Protein AF-A0A358MG47-F1 (afdb_monomer_lite)

Structure (mmCIF, N/CA/C/O backbone):
data_AF-A0A358MG47-F1
#
_entry.id   AF-A0A358MG47-F1
#
loop_
_atom_site.group_PDB
_atom_site.id
_atom_site.type_symbol
_atom_site.label_atom_id
_atom_site.label_alt_id
_atom_site.label_comp_id
_atom_site.label_asym_id
_atom_site.label_entity_id
_atom_site.label_seq_id
_atom_site.pdbx_PDB_ins_code
_atom_site.Cartn_x
_atom_site.Cartn_y
_atom_site.Cartn_z
_atom_site.occupancy
_atom_site.B_iso_or_equiv
_atom_site.auth_seq_id
_atom_site.auth_comp_id
_atom_site.auth_asym_id
_atom_site.auth_atom_id
_atom_site.pdbx_PDB_model_num
ATOM 1 N N . ALA A 1 1 ? -1.079 -20.123 -20.778 1.00 69.44 1 ALA A N 1
ATOM 2 C CA . ALA A 1 1 ? -0.392 -20.682 -19.596 1.00 69.44 1 ALA A CA 1
ATOM 3 C C . ALA A 1 1 ? 1.094 -20.400 -19.756 1.00 69.44 1 ALA A C 1
ATOM 5 O O . ALA A 1 1 ? 1.526 -20.320 -20.902 1.00 69.44 1 ALA A O 1
ATOM 6 N N . ARG A 1 2 ? 1.824 -20.172 -18.658 1.00 83.44 2 ARG A N 1
ATOM 7 C CA . ARG A 1 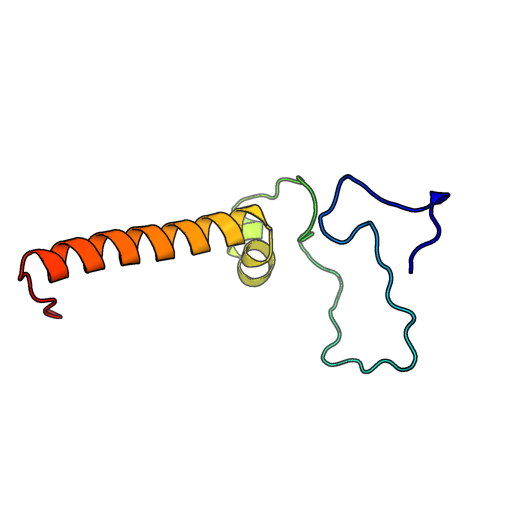2 ? 3.269 -19.917 -18.706 1.00 83.44 2 ARG A CA 1
ATOM 8 C C . ARG A 1 2 ? 4.004 -21.172 -19.175 1.00 83.44 2 ARG A C 1
ATOM 10 O O . ARG A 1 2 ? 3.531 -22.276 -18.904 1.00 83.44 2 ARG A O 1
ATOM 17 N N . ASP A 1 3 ? 5.127 -21.001 -19.859 1.00 87.62 3 ASP A N 1
ATOM 18 C CA . ASP A 1 3 ? 6.016 -22.119 -20.170 1.00 87.62 3 ASP A CA 1
ATOM 19 C C . ASP A 1 3 ? 6.456 -22.816 -18.861 1.00 87.62 3 ASP A C 1
ATOM 21 O O . ASP A 1 3 ? 6.836 -22.112 -17.915 1.00 87.62 3 ASP A O 1
ATOM 25 N N . PRO A 1 4 ? 6.381 -24.158 -18.756 1.00 86.81 4 PRO A N 1
ATOM 26 C CA . PRO A 1 4 ? 6.788 -24.892 -17.559 1.00 86.81 4 PRO A CA 1
ATOM 27 C C . PRO A 1 4 ? 8.186 -24.535 -17.039 1.00 86.81 4 PRO A C 1
ATOM 29 O O . PRO A 1 4 ? 8.378 -24.494 -15.824 1.00 86.81 4 PRO A O 1
ATOM 32 N N . GLU A 1 5 ? 9.142 -24.231 -17.923 1.00 91.31 5 GLU A N 1
ATOM 33 C CA . GLU A 1 5 ? 10.515 -23.878 -17.529 1.00 91.31 5 GLU A CA 1
ATOM 34 C C . GLU A 1 5 ? 10.617 -22.482 -16.899 1.00 91.31 5 GLU A C 1
ATOM 36 O O . GLU A 1 5 ? 11.552 -22.190 -16.153 1.00 91.31 5 GLU A O 1
ATOM 41 N N . LEU A 1 6 ? 9.635 -21.616 -17.160 1.00 91.31 6 LEU A N 1
ATOM 42 C CA . LEU A 1 6 ? 9.610 -20.235 -16.683 1.00 91.31 6 LEU A CA 1
ATOM 43 C C . LEU A 1 6 ? 8.788 -20.058 -15.397 1.00 91.31 6 LEU A C 1
ATOM 45 O O . LEU A 1 6 ? 8.700 -18.946 -14.873 1.00 91.31 6 LEU A O 1
ATOM 49 N N . VAL A 1 7 ? 8.187 -21.123 -14.854 1.00 93.81 7 VAL A N 1
ATOM 50 C CA . VAL A 1 7 ? 7.374 -21.050 -13.629 1.00 93.81 7 VAL A CA 1
ATOM 51 C C . VAL A 1 7 ? 8.194 -20.522 -12.448 1.00 93.81 7 VAL A C 1
ATOM 53 O O . VAL A 1 7 ? 9.217 -21.082 -12.064 1.00 93.81 7 VAL A O 1
ATOM 56 N N . ASN A 1 8 ? 7.703 -19.452 -11.814 1.00 93.69 8 ASN A N 1
ATOM 57 C CA . ASN A 1 8 ? 8.354 -18.843 -10.654 1.00 93.69 8 ASN A CA 1
ATOM 58 C C . ASN A 1 8 ? 7.623 -19.185 -9.347 1.00 93.69 8 ASN A C 1
ATOM 60 O O . ASN A 1 8 ? 6.641 -18.540 -8.991 1.00 93.69 8 ASN A O 1
ATOM 64 N N . ALA A 1 9 ? 8.148 -20.142 -8.582 1.00 94.25 9 ALA A N 1
ATOM 65 C CA . ALA A 1 9 ? 7.559 -20.558 -7.304 1.00 94.25 9 ALA A CA 1
ATOM 66 C C . ALA A 1 9 ? 7.666 -19.514 -6.170 1.00 94.25 9 ALA A C 1
ATOM 68 O O . ALA A 1 9 ? 7.039 -19.681 -5.128 1.00 94.25 9 ALA A O 1
ATOM 69 N N . LYS A 1 10 ? 8.450 -18.437 -6.339 1.00 93.69 10 LYS A N 1
ATOM 70 C CA . LYS A 1 10 ? 8.649 -17.412 -5.297 1.00 93.69 10 LYS A CA 1
ATOM 71 C C . LYS A 1 10 ? 7.488 -16.420 -5.182 1.00 93.69 10 LYS A C 1
ATOM 73 O O . LYS A 1 10 ? 7.442 -15.665 -4.217 1.00 93.69 10 LYS A O 1
ATOM 78 N N . ILE A 1 11 ? 6.582 -16.382 -6.160 1.00 92.06 11 ILE A N 1
ATOM 79 C CA . ILE A 1 11 ? 5.450 -15.447 -6.199 1.00 92.06 11 ILE A CA 1
ATOM 80 C C . ILE A 1 11 ? 4.146 -16.197 -6.477 1.00 92.06 11 ILE A C 1
ATOM 82 O O . ILE A 1 11 ? 4.122 -17.151 -7.251 1.00 92.06 11 ILE A O 1
ATOM 86 N N . ALA A 1 12 ? 3.041 -15.740 -5.881 1.00 93.12 12 ALA A N 1
ATOM 87 C CA . ALA A 1 12 ? 1.749 -16.433 -5.943 1.00 93.12 12 ALA A CA 1
ATOM 88 C C . ALA A 1 12 ?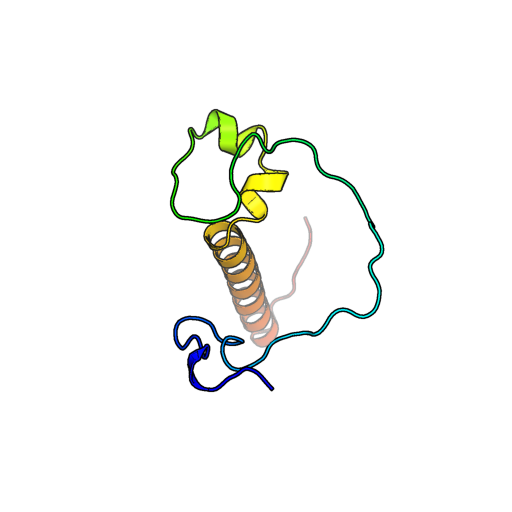 1.202 -16.607 -7.373 1.00 93.12 12 ALA A C 1
ATOM 90 O O . ALA A 1 12 ? 0.518 -17.581 -7.669 1.00 93.12 12 ALA A O 1
ATOM 91 N N . THR A 1 13 ? 1.519 -15.677 -8.274 1.00 93.94 13 THR A N 1
ATOM 92 C CA . THR A 1 13 ? 1.065 -15.681 -9.671 1.00 93.94 13 THR A CA 1
ATOM 93 C C . THR A 1 13 ? 2.092 -16.264 -10.642 1.00 93.94 13 THR A C 1
ATOM 95 O O . THR A 1 13 ? 1.906 -16.189 -11.851 1.00 93.94 13 THR A O 1
ATOM 98 N N . GLY A 1 14 ? 3.182 -16.865 -10.159 1.00 93.94 14 GLY A N 1
ATOM 99 C CA . GLY A 1 14 ? 4.332 -17.197 -11.004 1.00 93.94 14 GLY A CA 1
ATOM 100 C C . GLY A 1 14 ? 4.129 -18.335 -12.007 1.00 93.94 14 GLY A C 1
ATOM 101 O O . GLY A 1 14 ? 5.007 -18.539 -12.847 1.00 93.94 14 GLY A O 1
ATOM 102 N N . ALA A 1 15 ? 2.996 -19.041 -11.946 1.00 94.31 15 ALA A N 1
ATOM 103 C CA . ALA A 1 15 ? 2.590 -20.083 -12.894 1.00 94.31 15 ALA A CA 1
ATOM 104 C C . ALA A 1 15 ? 1.802 -19.551 -14.109 1.00 94.31 15 ALA A C 1
ATOM 106 O O . ALA A 1 15 ? 1.494 -20.304 -15.035 1.00 94.31 15 ALA A O 1
ATOM 107 N N . VAL A 1 16 ? 1.447 -18.264 -14.121 1.00 93.19 16 VAL A N 1
ATOM 108 C CA . VAL A 1 16 ? 0.669 -17.642 -15.199 1.00 93.19 16 VAL A CA 1
ATOM 109 C C . VAL A 1 16 ? 1.369 -16.394 -15.730 1.00 93.19 16 VAL A C 1
ATOM 111 O O . VAL A 1 16 ? 2.115 -15.730 -15.018 1.00 93.19 16 VAL A O 1
ATOM 114 N N . GLU A 1 17 ? 1.111 -16.074 -16.995 1.00 92.56 17 GLU A N 1
ATOM 115 C CA . GLU A 1 17 ? 1.563 -14.852 -17.665 1.00 92.56 17 GLU A CA 1
ATOM 116 C C . GLU A 1 17 ? 0.399 -14.261 -18.465 1.00 92.56 17 GLU A C 1
ATOM 118 O O . GLU A 1 17 ? -0.529 -14.979 -18.856 1.00 92.56 17 GLU A O 1
ATOM 123 N N . VAL A 1 18 ? 0.446 -12.949 -18.704 1.00 92.50 18 VAL A N 1
ATOM 124 C CA . VAL A 1 18 ? -0.578 -12.215 -19.456 1.00 92.50 18 VAL A CA 1
ATOM 125 C C . VAL A 1 18 ? -0.001 -11.800 -20.806 1.00 92.50 18 VAL A C 1
ATOM 127 O O . VAL A 1 18 ? 0.933 -11.005 -20.864 1.00 92.50 18 VAL A O 1
ATOM 130 N N . PHE A 1 19 ? -0.576 -12.316 -21.895 1.00 93.94 19 PHE A N 1
ATOM 131 C CA . PHE A 1 19 ? -0.261 -11.861 -23.249 1.00 93.94 19 PHE A CA 1
ATOM 132 C C . PHE A 1 19 ? -1.062 -10.590 -23.560 1.00 93.94 19 PHE A C 1
ATOM 134 O O . PHE A 1 19 ? -2.285 -10.640 -23.718 1.00 93.94 19 PHE A O 1
ATOM 141 N N . VAL A 1 20 ? -0.378 -9.446 -23.602 1.00 95.06 20 VAL A N 1
ATOM 142 C CA . VAL A 1 20 ? -0.998 -8.126 -23.786 1.00 95.06 20 VAL A CA 1
ATOM 143 C C . VAL A 1 20 ? -1.442 -7.950 -25.240 1.00 95.06 20 VAL A C 1
ATOM 145 O O . VAL A 1 20 ? -0.653 -8.152 -26.158 1.00 95.06 20 VAL A O 1
ATOM 148 N N . ARG A 1 21 ? -2.710 -7.574 -25.453 1.00 97.25 21 ARG A N 1
ATOM 149 C CA . ARG A 1 21 ? -3.265 -7.276 -26.790 1.00 97.25 21 ARG A CA 1
ATOM 150 C C . ARG A 1 21 ? -3.284 -5.786 -27.112 1.00 97.25 21 ARG A C 1
ATOM 152 O O . ARG A 1 21 ? -3.140 -5.425 -28.271 1.00 97.25 21 ARG A O 1
ATOM 159 N N . ASP A 1 22 ? -3.489 -4.964 -26.092 1.00 97.50 22 ASP A N 1
ATOM 160 C CA . ASP A 1 22 ? -3.564 -3.511 -26.181 1.00 97.50 22 ASP A CA 1
ATOM 161 C C . ASP A 1 22 ? -3.123 -2.894 -24.845 1.00 97.50 22 ASP A C 1
ATOM 163 O O . ASP A 1 22 ? -3.163 -3.573 -23.811 1.00 97.50 22 ASP A O 1
ATOM 167 N N . ILE A 1 23 ? -2.672 -1.638 -24.869 1.00 96.75 23 ILE A N 1
ATOM 168 C CA . ILE A 1 23 ? -2.205 -0.916 -23.683 1.00 96.75 23 ILE A CA 1
ATOM 169 C C . ILE A 1 23 ? -2.653 0.548 -23.713 1.00 96.75 23 ILE A C 1
ATOM 171 O O . ILE A 1 23 ? -2.447 1.261 -24.691 1.00 96.75 23 ILE A O 1
ATOM 175 N N . GLU A 1 24 ? -3.184 1.015 -22.585 1.00 97.62 24 GLU A N 1
ATOM 176 C CA . GLU A 1 24 ? -3.529 2.417 -22.355 1.00 97.62 24 GLU A CA 1
ATOM 177 C C . GLU A 1 24 ? -2.702 2.978 -21.192 1.00 97.62 24 GLU A C 1
ATOM 179 O O . GLU A 1 24 ? -2.554 2.349 -20.140 1.00 97.62 24 GLU A O 1
ATOM 184 N N . ILE A 1 25 ? -2.167 4.189 -21.362 1.00 97.00 25 ILE A N 1
ATOM 185 C CA . ILE A 1 25 ? -1.426 4.884 -20.308 1.00 97.00 25 ILE A CA 1
ATOM 186 C C . ILE A 1 25 ? -2.401 5.741 -19.496 1.00 97.00 25 ILE A C 1
ATOM 188 O O . ILE A 1 25 ? -2.741 6.850 -19.896 1.00 97.00 25 ILE A O 1
ATOM 192 N N . LEU A 1 26 ? -2.793 5.258 -18.314 1.00 97.81 26 LEU A N 1
ATOM 193 C CA . LEU A 1 26 ? -3.687 5.992 -17.403 1.00 97.81 26 LEU A CA 1
ATOM 194 C C . LEU A 1 26 ? -3.008 7.184 -16.705 1.00 97.81 26 LEU A C 1
ATOM 196 O O . LEU A 1 26 ? -3.671 8.119 -16.263 1.00 97.81 26 LEU A O 1
ATOM 200 N N . GLY A 1 27 ? -1.681 7.152 -16.570 1.00 96.38 27 GLY A N 1
ATOM 201 C CA . GLY A 1 27 ? -0.915 8.224 -15.940 1.00 96.38 27 GLY A CA 1
ATOM 202 C C . GLY A 1 27 ? 0.584 7.951 -15.962 1.00 96.38 27 GLY A C 1
ATOM 203 O O . GLY A 1 27 ? 1.049 6.953 -15.414 1.00 96.38 27 GLY A O 1
ATOM 204 N N . ALA A 1 28 ? 1.346 8.845 -16.591 1.00 95.88 28 ALA A N 1
ATOM 205 C CA . ALA A 1 28 ? 2.801 8.748 -16.643 1.00 95.88 28 ALA A CA 1
ATOM 206 C C . ALA A 1 28 ? 3.441 9.184 -15.313 1.00 95.88 28 ALA A C 1
ATOM 208 O O . ALA A 1 28 ? 2.978 10.122 -14.661 1.00 95.88 28 ALA A O 1
ATOM 209 N N . ALA A 1 29 ? 4.540 8.533 -14.934 1.00 93.88 29 ALA A N 1
ATOM 210 C CA . ALA A 1 29 ? 5.348 8.904 -13.777 1.00 93.88 29 ALA A CA 1
ATOM 211 C C . ALA A 1 29 ? 6.713 9.440 -14.225 1.00 93.88 29 ALA A C 1
ATOM 213 O O . ALA A 1 29 ? 7.294 8.955 -15.195 1.00 93.88 29 ALA A O 1
ATOM 214 N N . LYS A 1 30 ? 7.223 10.443 -13.503 1.00 94.50 30 LYS A N 1
ATOM 215 C CA . LYS A 1 30 ? 8.625 10.872 -13.609 1.00 94.50 30 LYS A CA 1
ATOM 216 C C . LYS A 1 30 ? 9.527 9.878 -12.872 1.00 94.50 30 LYS A C 1
ATOM 218 O O . LYS A 1 30 ? 9.035 8.987 -12.179 1.00 94.50 30 LYS A O 1
ATOM 223 N N . GLU A 1 31 ? 10.836 10.069 -12.995 1.00 95.19 31 GLU A N 1
ATOM 224 C CA . GLU A 1 31 ? 11.815 9.339 -12.193 1.00 95.19 31 GLU A CA 1
ATOM 225 C C . GLU A 1 31 ? 11.485 9.440 -10.697 1.00 95.19 31 GLU A C 1
ATOM 227 O O . GLU A 1 31 ? 11.109 10.503 -10.189 1.00 95.19 31 GLU A O 1
ATOM 232 N N . LEU A 1 32 ? 11.555 8.300 -10.009 1.00 93.81 32 LEU A N 1
ATOM 233 C CA . LEU A 1 32 ? 11.102 8.194 -8.633 1.00 93.81 32 LEU A CA 1
ATOM 234 C C . LEU A 1 32 ? 12.232 8.583 -7.668 1.00 93.81 32 LEU A C 1
ATOM 236 O O . LEU A 1 32 ? 13.315 8.009 -7.749 1.00 93.81 32 LEU A O 1
ATOM 240 N N . PRO A 1 33 ? 11.983 9.483 -6.698 1.00 93.62 33 PRO A N 1
ATOM 241 C CA . PRO A 1 33 ? 12.971 9.846 -5.678 1.00 93.62 33 PRO A CA 1
ATOM 242 C C . PRO A 1 33 ? 13.216 8.728 -4.651 1.00 93.62 33 PRO A C 1
ATOM 244 O O . PRO A 1 33 ? 14.182 8.788 -3.897 1.00 93.62 33 PRO A O 1
ATOM 247 N N . LEU A 1 34 ? 12.333 7.725 -4.599 1.00 93.19 34 LEU A N 1
ATOM 248 C CA . LEU A 1 34 ? 12.522 6.485 -3.854 1.00 93.19 34 LEU A CA 1
ATOM 249 C C . LEU A 1 34 ? 11.890 5.309 -4.600 1.00 93.19 34 LEU A C 1
ATOM 251 O O . LEU A 1 34 ? 10.815 5.434 -5.195 1.00 93.19 34 LEU A O 1
ATOM 255 N N . MET A 1 35 ? 12.543 4.157 -4.536 1.00 93.56 35 MET A N 1
ATOM 256 C CA . MET A 1 35 ? 12.045 2.924 -5.128 1.00 93.56 35 MET A CA 1
ATOM 257 C C . MET A 1 35 ? 10.977 2.314 -4.221 1.00 93.56 35 MET A C 1
ATOM 259 O O . MET A 1 35 ? 11.141 2.213 -3.006 1.00 93.56 35 MET A O 1
ATOM 263 N N . VAL A 1 36 ? 9.854 1.911 -4.818 1.00 92.56 36 VAL A N 1
ATOM 264 C CA . VAL A 1 36 ? 8.731 1.302 -4.081 1.00 92.56 36 VAL A CA 1
ATOM 265 C C . VAL A 1 36 ? 8.866 -0.217 -3.929 1.00 92.56 36 VAL A C 1
ATOM 267 O O . VAL A 1 36 ? 8.073 -0.832 -3.220 1.00 92.56 36 VAL A O 1
ATOM 270 N N . PHE A 1 37 ? 9.866 -0.814 -4.581 1.00 88.00 37 PHE A N 1
ATOM 271 C CA . PHE A 1 37 ? 10.191 -2.235 -4.506 1.00 88.00 37 PHE A CA 1
ATOM 272 C C . PHE A 1 37 ? 11.587 -2.447 -3.913 1.00 88.00 37 PHE A C 1
ATOM 274 O O . PHE A 1 37 ? 12.463 -1.593 -4.046 1.00 88.00 37 PHE A O 1
ATOM 281 N N . GLY A 1 38 ? 11.784 -3.610 -3.291 1.00 85.44 38 GLY A N 1
ATOM 282 C CA . GLY A 1 38 ? 13.039 -3.993 -2.651 1.00 85.44 38 GLY A CA 1
ATOM 283 C C . GLY A 1 38 ? 13.220 -3.450 -1.230 1.00 85.44 38 GLY A C 1
ATOM 284 O O . GLY A 1 38 ? 12.383 -2.721 -0.687 1.00 85.44 38 GLY A O 1
ATOM 285 N N . ASP A 1 39 ? 14.364 -3.811 -0.653 1.00 82.75 39 ASP A N 1
ATOM 286 C CA . ASP A 1 39 ? 14.679 -3.611 0.766 1.00 82.75 39 ASP A CA 1
ATOM 287 C C . ASP A 1 39 ? 15.602 -2.407 1.009 1.00 82.75 39 ASP A C 1
ATOM 289 O O . ASP A 1 39 ? 16.198 -2.276 2.074 1.00 82.75 39 ASP A O 1
ATOM 293 N N . GLN A 1 40 ? 15.739 -1.513 0.022 1.00 88.88 40 GLN A N 1
ATOM 294 C CA . GLN A 1 40 ? 16.559 -0.315 0.177 1.00 88.88 40 GLN A CA 1
ATOM 295 C C . GLN A 1 40 ? 15.974 0.600 1.255 1.00 88.88 40 GLN A C 1
ATOM 297 O O . GLN A 1 40 ? 14.799 0.980 1.220 1.00 88.88 40 GLN A O 1
ATOM 302 N N . GLU A 1 41 ? 16.826 0.976 2.201 1.00 89.50 41 GLU A N 1
ATOM 303 C CA . GLU A 1 41 ? 16.474 1.890 3.271 1.00 89.50 41 GLU A CA 1
ATOM 304 C C . GLU A 1 41 ? 16.755 3.334 2.841 1.00 89.50 41 GLU A C 1
ATOM 306 O O . GLU A 1 41 ? 17.800 3.646 2.265 1.00 89.50 41 GLU A O 1
ATOM 311 N N . TYR A 1 42 ? 15.794 4.218 3.098 1.00 93.00 42 TYR A N 1
ATOM 312 C CA . TYR A 1 42 ? 15.879 5.639 2.771 1.00 93.00 42 TYR A CA 1
ATOM 313 C C . TYR A 1 42 ? 15.818 6.467 4.055 1.00 93.00 42 TYR A C 1
ATOM 315 O O . TYR A 1 42 ? 15.074 6.090 4.968 1.00 93.00 42 TYR A O 1
ATOM 323 N N . PRO A 1 43 ? 16.513 7.620 4.119 1.00 96.38 43 PRO A N 1
ATOM 324 C CA . PRO A 1 43 ? 16.420 8.526 5.256 1.00 96.38 43 PRO A CA 1
ATOM 325 C C . PRO A 1 43 ? 14.971 8.910 5.555 1.00 96.38 43 PRO A C 1
ATOM 327 O O . PRO A 1 43 ? 14.177 9.147 4.637 1.00 96.38 43 PRO A O 1
ATOM 330 N N . GLU A 1 44 ? 14.636 9.020 6.839 1.00 95.81 44 GLU A N 1
ATOM 331 C CA . GLU A 1 44 ? 13.281 9.343 7.295 1.00 95.81 44 GLU A CA 1
ATOM 332 C C . GLU A 1 44 ? 12.747 10.627 6.652 1.00 95.81 44 GLU A C 1
ATOM 334 O O . GLU A 1 44 ? 11.624 10.640 6.155 1.00 95.81 44 GLU A O 1
ATOM 339 N N . GLU A 1 45 ? 13.572 11.671 6.556 1.00 97.50 45 GLU A N 1
ATOM 340 C CA . GLU A 1 45 ? 13.206 12.928 5.900 1.00 97.50 45 GLU A CA 1
ATOM 341 C C . GLU A 1 45 ? 12.715 12.706 4.459 1.00 97.50 45 GLU A C 1
ATOM 343 O O . GLU A 1 45 ? 11.682 13.242 4.055 1.00 97.50 45 GLU A O 1
ATOM 348 N N . THR A 1 46 ? 13.400 11.851 3.692 1.00 95.56 46 THR A N 1
ATOM 349 C CA . THR A 1 46 ? 13.009 11.523 2.312 1.00 95.56 46 THR A CA 1
ATOM 350 C C . THR A 1 46 ? 11.705 10.731 2.291 1.00 95.56 46 THR A C 1
ATOM 352 O O . THR A 1 46 ? 10.802 11.040 1.508 1.00 95.56 46 THR A O 1
ATOM 355 N N . ARG A 1 47 ? 11.570 9.741 3.183 1.00 95.56 47 ARG A N 1
ATOM 356 C CA . ARG A 1 47 ? 10.358 8.917 3.297 1.00 95.56 47 ARG A CA 1
ATOM 357 C C . ARG A 1 47 ? 9.138 9.737 3.690 1.00 95.56 47 ARG A C 1
ATOM 359 O O . ARG A 1 47 ? 8.063 9.510 3.147 1.00 95.56 47 ARG A O 1
ATOM 366 N N . LEU A 1 48 ? 9.286 10.688 4.607 1.00 96.56 48 LEU A N 1
ATOM 367 C CA . LEU A 1 48 ? 8.199 11.560 5.044 1.00 96.56 48 LEU A CA 1
ATOM 368 C C . LEU A 1 48 ? 7.858 12.607 3.981 1.00 96.56 48 LEU A C 1
ATOM 370 O O . LEU A 1 48 ? 6.679 12.819 3.697 1.00 96.56 48 LEU A O 1
ATOM 374 N N . ARG A 1 49 ? 8.863 13.196 3.321 1.00 97.69 49 ARG A N 1
ATOM 375 C CA . ARG A 1 49 ? 8.653 14.142 2.215 1.00 97.69 49 ARG A CA 1
ATOM 376 C C . ARG A 1 49 ? 7.885 13.514 1.053 1.00 97.69 49 ARG A C 1
ATOM 378 O O . ARG A 1 49 ? 6.995 14.144 0.490 1.00 97.69 49 ARG A O 1
ATOM 385 N N . TYR A 1 50 ? 8.202 12.267 0.716 1.00 97.12 50 TYR A N 1
ATOM 386 C CA . TYR A 1 50 ? 7.563 11.515 -0.365 1.00 97.12 50 TYR A CA 1
ATOM 387 C C . TYR A 1 50 ? 6.704 10.365 0.169 1.00 97.12 50 TYR A C 1
ATOM 389 O O . TYR A 1 50 ? 6.647 9.283 -0.421 1.00 97.12 50 TYR A O 1
ATOM 397 N N . ARG A 1 51 ? 5.994 10.594 1.283 1.00 96.56 51 ARG A N 1
ATOM 398 C CA . ARG A 1 51 ? 5.233 9.544 1.975 1.00 96.56 51 ARG A CA 1
ATOM 399 C C . ARG A 1 51 ? 4.206 8.859 1.081 1.00 96.56 51 ARG A C 1
ATOM 401 O O . ARG A 1 51 ? 3.982 7.668 1.229 1.00 96.56 51 ARG A O 1
ATOM 408 N N . PHE A 1 52 ? 3.643 9.555 0.098 1.00 95.81 52 PHE A N 1
ATOM 409 C CA . PHE A 1 52 ? 2.728 8.963 -0.884 1.00 95.81 52 PHE A CA 1
ATOM 410 C C . PHE A 1 52 ? 3.361 7.849 -1.745 1.00 95.81 52 PHE A C 1
ATOM 412 O O . PHE A 1 52 ? 2.639 6.961 -2.198 1.00 95.81 52 PHE A O 1
ATOM 419 N N . LEU A 1 53 ? 4.682 7.869 -1.963 1.00 96.12 53 LEU A N 1
ATOM 420 C CA . LEU A 1 53 ? 5.421 6.763 -2.583 1.00 96.12 53 LEU A CA 1
ATOM 421 C C . LEU A 1 53 ? 5.814 5.714 -1.545 1.00 96.12 53 LEU A C 1
ATOM 423 O O . LEU A 1 53 ? 5.626 4.529 -1.793 1.00 96.12 53 LEU A O 1
ATOM 427 N N . ASP A 1 54 ? 6.302 6.129 -0.373 1.00 95.69 54 ASP A N 1
ATOM 428 C CA . ASP A 1 54 ? 6.703 5.199 0.694 1.00 95.69 54 ASP A CA 1
ATOM 429 C C . ASP A 1 54 ? 5.527 4.325 1.158 1.00 95.69 54 ASP A C 1
ATOM 431 O O . ASP A 1 54 ? 5.689 3.133 1.401 1.00 95.69 54 ASP A O 1
ATOM 435 N N . LEU A 1 55 ? 4.309 4.874 1.171 1.00 96.06 55 LEU A N 1
ATOM 436 C CA . LEU A 1 55 ? 3.086 4.125 1.453 1.00 96.06 55 LEU A CA 1
ATOM 437 C C . LEU A 1 55 ? 2.790 3.024 0.427 1.00 96.06 55 LEU A C 1
ATOM 439 O O . LEU A 1 55 ? 2.011 2.135 0.742 1.00 96.06 55 LEU A O 1
ATOM 443 N N . ARG A 1 56 ? 3.376 3.044 -0.777 1.00 95.50 56 ARG A N 1
ATOM 444 C CA . ARG A 1 56 ? 3.222 1.968 -1.776 1.00 95.50 56 ARG A CA 1
ATOM 445 C C . ARG A 1 56 ? 4.144 0.776 -1.517 1.00 95.50 56 ARG A C 1
ATOM 447 O O . ARG A 1 56 ? 3.945 -0.265 -2.135 1.00 95.50 56 ARG A O 1
ATOM 454 N N . ARG A 1 57 ? 5.132 0.909 -0.625 1.00 94.88 57 ARG A N 1
ATOM 455 C CA . ARG A 1 57 ? 6.020 -0.195 -0.242 1.00 94.88 57 ARG A CA 1
ATOM 456 C C . ARG A 1 57 ? 5.235 -1.253 0.527 1.00 94.88 57 ARG A C 1
ATOM 458 O O . ARG A 1 57 ? 4.364 -0.927 1.336 1.00 94.88 57 ARG A O 1
ATOM 465 N N . GLU A 1 58 ? 5.576 -2.518 0.301 1.00 93.25 58 GLU A N 1
ATOM 466 C CA . GLU A 1 58 ? 4.831 -3.659 0.843 1.00 93.25 58 GLU A CA 1
ATOM 467 C C . GLU A 1 58 ? 4.755 -3.632 2.377 1.00 93.25 58 GLU A C 1
ATOM 469 O O . GLU A 1 58 ? 3.691 -3.839 2.954 1.00 93.25 58 GLU A O 1
ATOM 474 N N . GLU A 1 59 ? 5.857 -3.292 3.049 1.00 93.25 59 GLU A N 1
ATOM 475 C CA . GLU A 1 59 ? 5.897 -3.161 4.507 1.00 93.25 59 GLU A CA 1
ATOM 476 C C . GLU A 1 59 ? 4.892 -2.120 5.021 1.00 93.25 59 GLU A C 1
ATOM 478 O O . GLU A 1 59 ? 4.127 -2.391 5.947 1.00 93.25 59 GLU A O 1
ATOM 483 N N . MET A 1 60 ? 4.828 -0.951 4.378 1.00 94.75 60 MET A N 1
ATOM 484 C CA . MET A 1 60 ? 3.900 0.108 4.766 1.00 94.75 60 MET A CA 1
ATOM 485 C C . MET A 1 60 ? 2.443 -0.281 4.506 1.00 94.75 60 MET A C 1
ATOM 487 O O . MET A 1 60 ? 1.594 -0.038 5.366 1.00 94.75 60 MET A O 1
ATOM 491 N N . GLN A 1 61 ? 2.156 -0.935 3.377 1.00 96.12 61 GLN A N 1
ATOM 492 C CA . GLN A 1 61 ? 0.828 -1.478 3.068 1.00 96.12 61 GLN A CA 1
ATOM 493 C C . GLN A 1 61 ? 0.385 -2.523 4.102 1.00 96.12 61 GLN A C 1
ATOM 495 O O . GLN A 1 61 ? -0.736 -2.445 4.617 1.00 96.12 61 GLN A O 1
ATOM 500 N N . ARG A 1 62 ? 1.272 -3.458 4.475 1.00 96.38 62 ARG A N 1
ATOM 501 C CA . ARG A 1 62 ? 1.009 -4.457 5.526 1.00 96.38 62 ARG A CA 1
ATOM 502 C C . ARG A 1 62 ? 0.740 -3.791 6.872 1.00 96.38 62 ARG A C 1
ATOM 504 O O . ARG A 1 62 ? -0.252 -4.116 7.516 1.00 96.38 62 ARG A O 1
ATOM 511 N N . ASN A 1 63 ? 1.559 -2.816 7.264 1.00 97.31 63 ASN A N 1
ATOM 512 C CA . ASN A 1 63 ? 1.408 -2.103 8.534 1.00 97.31 63 ASN A CA 1
ATOM 513 C C . ASN A 1 63 ? 0.087 -1.317 8.605 1.00 97.31 63 ASN A C 1
ATOM 515 O O . ASN A 1 63 ? -0.603 -1.352 9.625 1.00 97.31 63 ASN A O 1
ATOM 519 N N . MET A 1 64 ? -0.301 -0.631 7.524 1.00 97.69 64 MET A N 1
ATOM 520 C CA . MET A 1 64 ? -1.579 0.088 7.458 1.00 97.69 64 MET A CA 1
ATOM 521 C C . MET A 1 64 ? -2.781 -0.859 7.508 1.00 97.69 64 MET A C 1
ATOM 523 O O . MET A 1 64 ? -3.733 -0.596 8.247 1.00 97.69 64 MET A O 1
ATOM 527 N N . THR A 1 65 ? -2.720 -1.964 6.762 1.00 98.12 65 THR A N 1
ATOM 528 C CA . THR A 1 65 ? -3.774 -2.987 6.744 1.00 98.12 65 THR A CA 1
ATOM 529 C C . THR A 1 65 ? -3.934 -3.612 8.126 1.00 98.12 65 THR A C 1
ATOM 531 O O . THR A 1 65 ? -5.031 -3.599 8.681 1.00 98.12 65 THR A O 1
ATOM 534 N N . LEU A 1 66 ? -2.825 -4.030 8.745 1.00 98.50 66 LEU A N 1
ATOM 535 C CA . LEU A 1 66 ? -2.814 -4.594 10.092 1.00 98.50 66 LEU A CA 1
ATOM 536 C C . LEU A 1 66 ? -3.398 -3.619 11.116 1.00 98.50 66 LEU A C 1
ATOM 538 O O . LEU A 1 66 ? -4.243 -4.005 11.921 1.00 98.50 66 LEU A O 1
ATOM 542 N N . ARG A 1 67 ? -2.996 -2.343 11.076 1.00 98.50 67 ARG A N 1
ATOM 543 C CA . ARG A 1 67 ? -3.558 -1.318 11.966 1.00 98.50 67 ARG A CA 1
ATOM 544 C C . ARG A 1 67 ? -5.076 -1.214 11.804 1.00 98.50 67 ARG A C 1
ATOM 546 O O . ARG A 1 67 ? -5.785 -1.160 12.808 1.00 98.50 67 ARG A O 1
ATOM 553 N N . SER A 1 68 ? -5.567 -1.180 10.567 1.00 98.56 68 SER A N 1
ATOM 554 C CA . SER A 1 68 ? -7.004 -1.128 10.277 1.00 98.56 68 SER A CA 1
ATOM 555 C C . SER A 1 68 ? -7.733 -2.356 10.830 1.00 98.56 68 SER A C 1
ATOM 557 O O . SER A 1 68 ? -8.734 -2.225 11.539 1.00 98.56 68 SER A O 1
ATOM 559 N N . ASP A 1 69 ? -7.185 -3.549 10.597 1.00 98.62 69 ASP A N 1
ATOM 560 C CA . ASP A 1 69 ? -7.756 -4.815 11.053 1.00 98.62 69 ASP A CA 1
ATOM 561 C C . ASP A 1 69 ? -7.793 -4.940 12.575 1.00 98.62 69 ASP A C 1
ATOM 563 O O . ASP A 1 69 ? -8.792 -5.395 13.139 1.00 98.62 69 ASP A O 1
ATOM 567 N N . VAL A 1 70 ? -6.739 -4.487 13.253 1.00 98.69 70 VAL A N 1
ATOM 568 C CA . VAL A 1 70 ? -6.675 -4.446 14.716 1.00 98.69 70 VAL A CA 1
ATOM 569 C C . VAL A 1 70 ? -7.755 -3.519 15.269 1.00 98.69 70 VAL A C 1
ATOM 571 O O . VAL A 1 70 ? -8.532 -3.938 16.129 1.00 98.69 70 VAL A O 1
ATOM 574 N N . VAL A 1 71 ? -7.868 -2.294 14.745 1.00 98.50 71 VAL A N 1
ATOM 575 C CA . VAL A 1 71 ? -8.902 -1.337 15.174 1.00 98.50 71 VAL A CA 1
ATOM 576 C C . VAL A 1 71 ? -10.302 -1.905 14.930 1.00 98.50 71 VAL A C 1
ATOM 578 O O . VAL A 1 71 ? -11.162 -1.835 15.811 1.00 98.50 71 VAL A O 1
ATOM 581 N N . ARG A 1 72 ? -10.532 -2.527 13.768 1.00 98.44 72 ARG A N 1
ATOM 582 C CA . ARG A 1 72 ? -11.794 -3.203 13.440 1.00 98.44 72 ARG A CA 1
ATOM 583 C C . ARG A 1 72 ? -12.114 -4.317 14.438 1.00 98.44 72 ARG A C 1
ATOM 585 O O . ARG A 1 72 ? -13.222 -4.353 14.966 1.00 98.44 72 ARG A O 1
ATOM 592 N N . SER A 1 73 ? -11.151 -5.189 14.728 1.00 98.50 73 SER A N 1
ATOM 593 C CA . SER A 1 73 ? -11.283 -6.299 15.683 1.00 98.50 73 SER A CA 1
ATOM 594 C C . SER A 1 73 ? -11.618 -5.805 17.094 1.00 98.50 73 SER A C 1
ATOM 596 O O . SER A 1 73 ? -12.500 -6.358 17.754 1.00 98.50 73 SER A O 1
ATOM 598 N 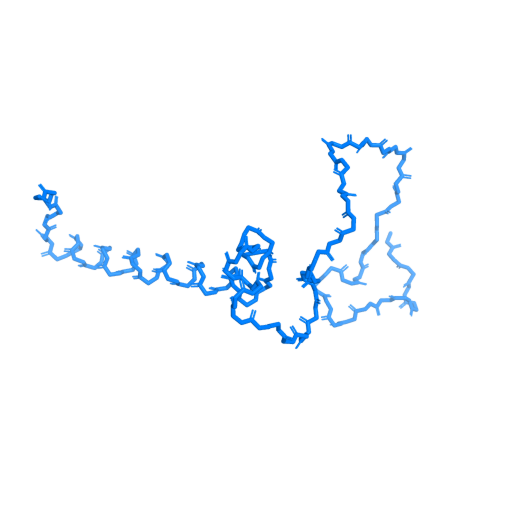N . MET A 1 74 ? -10.960 -4.738 17.558 1.00 98.38 74 MET A N 1
ATOM 599 C CA . MET A 1 74 ? -11.254 -4.121 18.855 1.00 98.38 74 MET A CA 1
ATOM 600 C C . MET A 1 74 ? -12.687 -3.580 18.902 1.00 98.38 74 MET A C 1
ATOM 602 O O . MET A 1 74 ? -13.448 -3.938 19.804 1.00 98.38 74 MET A O 1
ATOM 606 N N . ARG A 1 75 ? -13.084 -2.791 17.894 1.00 97.81 75 ARG A N 1
ATOM 607 C CA . ARG A 1 75 ? -14.442 -2.237 17.789 1.00 97.81 75 ARG A CA 1
ATOM 608 C C . ARG A 1 75 ? -15.506 -3.330 17.775 1.00 97.81 75 ARG A C 1
ATOM 610 O O . ARG A 1 75 ? -16.454 -3.256 18.550 1.00 97.81 75 ARG A O 1
ATOM 617 N N . GLN A 1 76 ? -15.327 -4.375 16.968 1.00 98.31 76 GLN A N 1
ATOM 618 C CA . GLN A 1 76 ? -16.267 -5.499 16.891 1.00 98.31 76 GLN A CA 1
ATOM 619 C C . GLN A 1 76 ? -16.486 -6.170 18.254 1.00 98.31 76 GLN A C 1
ATOM 621 O O . GLN A 1 76 ? -17.621 -6.484 18.607 1.00 98.31 76 GLN A O 1
ATOM 626 N N . ARG A 1 77 ? -15.430 -6.342 19.062 1.00 98.44 77 ARG A N 1
ATOM 627 C CA . ARG A 1 77 ? -15.550 -6.923 20.412 1.00 98.44 77 ARG A CA 1
ATOM 628 C C . ARG A 1 77 ? -16.264 -5.998 21.389 1.00 98.44 77 ARG A C 1
ATOM 630 O O . ARG A 1 77 ? -17.030 -6.482 22.215 1.00 98.44 77 ARG A O 1
ATOM 637 N N . MET A 1 78 ? -16.019 -4.691 21.313 1.00 98.31 78 MET A N 1
ATOM 638 C CA . MET A 1 78 ? -16.718 -3.712 22.151 1.00 98.31 78 MET A CA 1
ATOM 639 C C . MET A 1 78 ? -18.214 -3.692 21.835 1.00 98.31 78 MET A C 1
ATOM 641 O O . MET A 1 78 ? -19.035 -3.826 22.742 1.00 98.31 78 MET A O 1
ATOM 645 N N . TRP A 1 79 ? -18.562 -3.634 20.549 1.00 97.94 79 TRP A N 1
ATOM 646 C CA . TRP A 1 79 ? -19.943 -3.736 20.084 1.00 97.94 79 TRP A CA 1
ATOM 647 C C . TRP A 1 79 ? -20.598 -5.053 20.516 1.00 97.94 79 TRP A C 1
ATOM 649 O O . TRP A 1 79 ? -21.703 -5.039 21.052 1.00 97.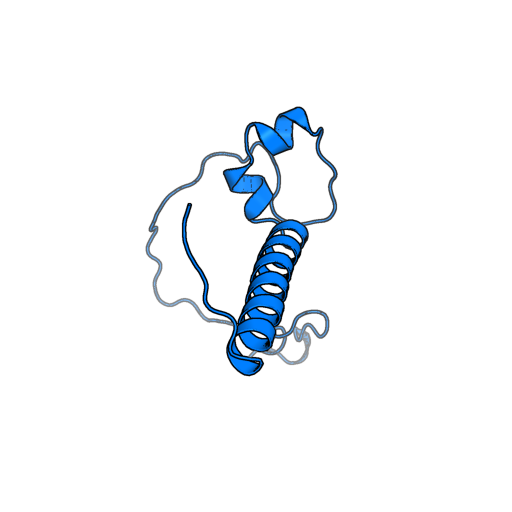94 79 TRP A O 1
ATOM 659 N N . GLY A 1 80 ? -19.896 -6.183 20.382 1.00 98.12 80 GLY A N 1
ATOM 660 C CA . GLY A 1 80 ? -20.375 -7.491 20.845 1.00 98.12 80 GLY A CA 1
ATOM 661 C C . GLY A 1 80 ? -20.613 -7.580 22.359 1.00 98.12 80 GLY A C 1
ATOM 662 O O . GLY A 1 80 ? -21.363 -8.440 22.808 1.00 98.12 80 GLY A O 1
ATOM 663 N N . LYS A 1 81 ? -20.016 -6.678 23.149 1.00 98.31 81 LYS A N 1
ATOM 664 C CA . LYS A 1 81 ? -20.238 -6.542 24.598 1.00 98.31 81 LYS A CA 1
ATOM 665 C C . LYS A 1 81 ? -21.276 -5.470 24.965 1.00 98.31 81 LYS A C 1
ATOM 667 O O . LYS A 1 81 ? -21.448 -5.184 26.144 1.00 98.31 81 LYS A O 1
ATOM 672 N N . GLY A 1 82 ? -21.946 -4.860 23.986 1.00 97.94 82 GLY A N 1
ATOM 673 C CA . GLY A 1 82 ? -22.969 -3.835 24.215 1.00 97.94 82 GLY A CA 1
ATOM 674 C C . GLY A 1 82 ? -22.434 -2.416 24.436 1.00 97.94 82 GLY A C 1
ATOM 675 O O . GLY A 1 82 ? -23.218 -1.524 24.757 1.00 97.94 82 GLY A O 1
A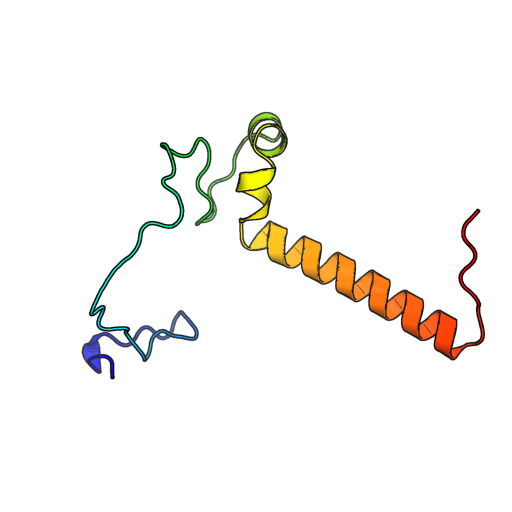TOM 676 N N . PHE A 1 83 ? -21.132 -2.173 24.241 1.00 98.19 83 PHE A N 1
ATOM 677 C CA . PHE A 1 83 ? -20.595 -0.809 24.241 1.00 98.19 83 PHE A CA 1
ATOM 678 C C . PHE A 1 83 ? -21.084 -0.042 23.006 1.00 98.19 83 PHE A C 1
ATOM 680 O O . PHE A 1 83 ? -21.303 -0.620 21.939 1.00 98.19 83 PHE A O 1
ATOM 687 N N . ARG A 1 84 ? -21.219 1.280 23.143 1.00 96.69 84 ARG A N 1
ATOM 688 C CA . ARG A 1 84 ? -21.581 2.200 22.058 1.00 96.69 84 ARG A CA 1
ATOM 689 C C . ARG A 1 84 ? -20.429 3.159 21.779 1.00 96.69 84 ARG A C 1
ATOM 691 O O . ARG A 1 84 ? -19.765 3.616 22.705 1.00 96.69 84 ARG A O 1
ATOM 698 N N . GLU A 1 85 ? -20.190 3.436 20.501 1.00 95.50 85 GLU A N 1
ATOM 699 C CA . GLU A 1 85 ? -19.198 4.417 20.058 1.00 95.50 85 GLU A CA 1
ATOM 700 C C . GLU A 1 85 ? -19.855 5.803 20.034 1.00 95.50 85 GLU A C 1
ATOM 702 O O . GLU A 1 85 ? -20.843 6.009 19.329 1.00 95.50 85 GLU A O 1
ATOM 707 N N . TYR A 1 86 ? -19.325 6.731 20.832 1.00 95.31 86 TYR A N 1
ATOM 708 C CA . TYR A 1 86 ? -19.731 8.135 20.862 1.00 95.31 86 TYR A CA 1
ATOM 709 C C . TYR A 1 86 ? -18.555 8.988 20.388 1.00 95.31 86 TYR A C 1
ATOM 711 O O . TYR A 1 86 ? -17.431 8.793 20.849 1.00 95.31 86 TYR A O 1
ATOM 719 N N . GLN A 1 87 ? -18.812 9.920 19.473 1.00 94.12 87 GLN A N 1
ATOM 720 C CA . GLN A 1 87 ? -17.836 10.931 19.083 1.00 94.12 87 GLN A CA 1
ATOM 721 C C . GLN A 1 87 ? -17.967 12.121 20.036 1.00 94.12 87 GLN A C 1
ATOM 723 O O . GLN A 1 87 ? -19.064 12.655 20.198 1.00 94.12 87 GLN A O 1
ATOM 728 N N . THR A 1 88 ? -16.860 12.504 20.666 1.00 89.56 88 THR A N 1
ATOM 729 C CA . THR A 1 88 ? -16.744 13.680 21.541 1.00 89.56 88 THR A CA 1
ATOM 730 C C . THR A 1 88 ? -15.788 14.685 20.939 1.00 89.56 88 THR A C 1
ATOM 732 O O . THR A 1 88 ? -14.744 14.216 20.426 1.00 89.56 88 THR A O 1
#

Radius of gyration: 20.45 Å; chains: 1; bounding box: 40×39×51 Å

pLDDT: mean 94.6, std 4.36, range [69.44, 98.69]

Secondary structure (DSSP, 8-state):
---GGG--TTSTTTT-----S----S---PPPSS-SSSS----HHHHHHTHHHHTTSHHHHHHHHHHHHHHHHHHHHHHHTT------

Foldseek 3Di:
DDDPVQQDPVDPCRNDDDDDPDDDDPDDDDDDPDDQDDDDDDDPVSCVVVVVSVCSRPVNVVVVVVVVVVVVVVVVVCVVVVHDDDDD

Sequence (88 aa):
ARDPELVNAKIATGAVEVFVRDIEILGAAKELPLMVFGDQEYPEETRLRYRFLDLRREEMQRNMTLRSDVVRSMRQRMWGKGFREYQT

=== Feature glossary ===
The record interleaves many kinds of information about one protein. Here is each kind framed as the question it answers.

Q: What are the backbone torsion angles?
A: φ (phi) and ψ (psi) are the two rotatable backbone dihedrals per residue: φ is the C(i-1)–N–Cα–C torsion, ψ is the N–Cα–C–N(i+1) torsion, both in degrees on (−180°, 180°]. α-helical residues cluster near (−60°, −45°); β-strand residues near (−120°, +130°). A Ramachandran plot is simply a scatter of (φ, ψ) for every residue.

Q: What is the amino-acid chain?
A: This is the polypeptide sequence — one letter per residue, N-terminus first. Length ranges from a few dozen residues for small domains to over a thousand for large multi-domain proteins.

Q: How mobile is each atom in the crystal?
A: For experimental (PDB) structures, the B-factor (temperature factor) quantifies the positional spread of each atom in the crystal — a combination of thermal vibration and static disorder — in units of Å². High B-factors mark flexible loops or poorly resolved regions; low B-factors mark the rigid, well-ordered core.

Q: Are the domains correctly placed relative to each other?
A: Predicted Aligned Error (PAE) is an AlphaFold confidence matrix: entry (i, j) is the expected error in the position of residue j, in ångströms, when the prediction is superimposed on the true structure at residue i. Low PAE within a block of residues means that block is internally rigid and well-predicted; high PAE between two blocks means their relative placement is uncertain even if each block individually is confident.

Q: How confident is the AlphaFold model at each residue?
A: pLDDT is the predicted lDDT-Cα score: AlphaFold's confidence that the local environment of each residue (all inter-atomic distances within 15 Å) is correctly placed. It is a per-residue number between 0 and 100, with higher meaning more reliable.

Q: What family and function is it annotated with?
A: Functional annotations link the protein to curated databases. InterPro entries identify conserved domains and families by matching the sequence against member-database signatures (Pfam, PROSITE, CDD, …). Gene Ontology (GO) terms describe molecular function, biological process, and cellular component in a controlled vocabulary. CATH places the structure in a hierarchical fold classification (Class/Architecture/Topology/Homologous-superfamily). The organism is the source species.

Q: How big and how compact is the whole molecule?
A: Three whole-structure scalars: the radius of gyration (RMS distance of Cα from centroid, in Å), the count of Cα–Cα contacts (pairs closer than 8 Å and separated by more than four residues in sequence — i.e. tertiary, not local, contacts), and the bounding-box dimensions. Together they distinguish compact globular folds from extended fibres or disordered chains.

Q: What known structures does this most resemble?
A: The Foldseek neighbor list gives the closest experimentally determined structures in the PDB, ranked by structural alignment. TM-score near 1 means near-identical fold; near 0.3 means only rough topology match. This is how one finds what a novel AlphaFold prediction most resembles in the solved-structure universe.

Q: Which residues are buried vs exposed?
A: SASA measures how much of the protein is reachable by solvent. It is computed by rolling a water-sized probe over the atomic surface and summing the exposed area (Å²). Per-residue SASA distinguishes core (buried, low SASA) from surface (exposed, high SASA) residues; total SASA is a whole-molecule size measure.

Q: Which residues are in helices, strands, or loops?
A: Eight-state secondary structure (DSSP): H is the canonical α-helix, G the tighter 3₁₀-helix, I the wider π-helix; E/B are β-structure, T and S are turns and bends, and '-' is everything else. DSSP derives these from the pattern of main-chain N–H···O=C hydrogen bonds, not from the sequence.

Q: Where is each backbone atom in 3D?
A: Structure coordinates are given as an mmCIF _atom_site loop: one row per atom with element, residue name, chain id, sequence number, and x/y/z position in Å. Only the four main-chain atoms per residue are included here; side chains are omitted to keep the record compact.

Q: What if only a Cα trace is available?
A: Three-state secondary structure (P-SEA) collapses the eight DSS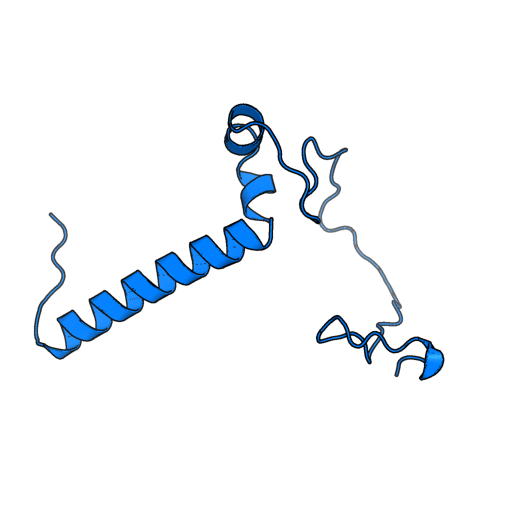P classes into helix (a), strand (b), and coil (c). P-SEA assigns these from Cα geometry alone — distances and angles — without requiring backbone oxygens, so it works on any Cα trace.

Q: What do the rendered images show?
A: The six renders are orthographic views along the three Cartesian axes in both directions. Representation (cartoon, sticks, or surface) and color scheme (sequence-rainbow or by-chain) vary across proteins so the training set covers all the common visualization conventions.

Q: What does the local fold look like, residue by residue?
A: Foldseek's 3Di representation compresses backbone geometry into a per-residue letter drawn from a learned twenty-state alphabet. It captures the tertiary interaction pattern around each residue — which residues are packed against it in space, regardless of where they are in sequence.

Q: What do the diagnostic plots show?
A: The contact map is a binary N×N matrix image: pixel (i, j) is dark where Cα_i and Cα_j are within 8 Å and |i−j|>4. Because the |i−j|>4 filter removes local helical contacts, off-diagonal stripes parallel to the main diagonal indicate parallel β-sheets; stripes perpendicular to it indicate antiparallel β-sheets. The Ramachandran plot scatters every residue's (φ, ψ) pair against the sterically allowed regions. The PAE heatmap renders the predicted-aligned-error matrix.